Protein AF-A0A6P6X8J9-F1 (afdb_monomer)

Secondary structure (DSSP, 8-state):
------TT--TTS-EEEETT-TT--SS---S-EEEEEE-SSHHHHTTTS---STHHHHHHHHHHHHHHHHHHHHHHHHHHHTT---S-------EEEEEE----S-HHHHHHHHHHHHT-

Radius of gyration: 17.72 Å; Cα contacts (8 Å, |Δi|>4): 116; chains: 1; bounding box: 45×25×44 Å

Structure (mmCIF, N/CA/C/O backbone):
data_AF-A0A6P6X8J9-F1
#
_entry.id   AF-A0A6P6X8J9-F1
#
loop_
_atom_site.group_PDB
_atom_site.id
_atom_site.type_symbol
_atom_site.label_atom_id
_atom_site.label_alt_id
_atom_site.label_comp_id
_atom_site.label_asym_id
_atom_site.label_entity_id
_atom_site.label_seq_id
_atom_site.pdbx_PDB_ins_code
_atom_site.Cartn_x
_atom_site.Cartn_y
_atom_site.Cartn_z
_atom_site.occupancy
_atom_site.B_iso_or_equiv
_atom_site.auth_seq_id
_atom_site.auth_comp_id
_atom_site.auth_asym_id
_atom_site.auth_atom_id
_atom_site.pdbx_PDB_model_num
ATOM 1 N N . MET A 1 1 ? 10.836 -5.682 -15.936 1.00 36.75 1 MET A N 1
ATOM 2 C CA . MET A 1 1 ? 10.011 -4.623 -16.562 1.00 36.75 1 MET A CA 1
ATOM 3 C C . MET A 1 1 ? 10.483 -3.308 -15.966 1.00 36.75 1 MET A C 1
ATOM 5 O O . MET A 1 1 ? 10.239 -3.088 -14.794 1.00 36.75 1 MET A O 1
ATOM 9 N N . LYS A 1 2 ? 11.268 -2.509 -16.700 1.00 30.17 2 LYS A N 1
ATOM 10 C CA . LYS A 1 2 ? 11.752 -1.213 -16.202 1.00 30.17 2 LYS A CA 1
ATOM 11 C C . LYS A 1 2 ? 10.557 -0.260 -16.240 1.00 30.17 2 LYS A C 1
ATOM 13 O O . LYS A 1 2 ? 10.084 0.055 -17.330 1.00 30.17 2 LYS A O 1
ATOM 18 N N . LEU A 1 3 ? 10.000 0.090 -15.084 1.00 41.12 3 LEU A N 1
ATOM 19 C CA . LEU A 1 3 ? 8.948 1.098 -15.015 1.00 41.12 3 LEU A CA 1
ATOM 20 C C . LEU A 1 3 ? 9.642 2.439 -15.244 1.00 41.12 3 LEU A C 1
ATOM 22 O O . LEU A 1 3 ? 10.340 2.941 -14.375 1.00 41.12 3 LEU A O 1
ATOM 26 N N . THR A 1 4 ? 9.560 2.971 -16.460 1.00 39.59 4 THR A N 1
ATOM 27 C CA . THR A 1 4 ? 10.085 4.308 -16.742 1.00 39.59 4 THR A CA 1
ATOM 28 C C . THR A 1 4 ? 9.234 5.311 -15.978 1.00 39.59 4 THR A C 1
ATOM 30 O O . THR A 1 4 ? 8.091 5.556 -16.364 1.00 39.59 4 THR A O 1
ATOM 33 N N . ALA A 1 5 ? 9.778 5.862 -14.893 1.00 41.31 5 ALA A N 1
ATOM 34 C CA . ALA A 1 5 ? 9.203 7.014 -14.223 1.00 41.31 5 ALA A CA 1
ATOM 35 C C . ALA A 1 5 ? 9.219 8.199 -15.201 1.00 41.31 5 ALA A C 1
ATOM 37 O O . ALA A 1 5 ? 10.286 8.652 -15.624 1.00 41.31 5 ALA A O 1
ATOM 38 N N . SER A 1 6 ? 8.045 8.697 -15.589 1.00 40.28 6 SER A N 1
ATOM 39 C CA . SER A 1 6 ? 7.948 10.096 -15.990 1.00 40.28 6 SER A CA 1
ATOM 40 C C . SER A 1 6 ? 8.169 10.915 -14.723 1.00 40.28 6 SER A C 1
ATOM 42 O O . SER A 1 6 ? 7.655 10.590 -13.650 1.00 40.28 6 SER A O 1
ATOM 44 N N . ALA A 1 7 ? 8.998 11.951 -14.816 1.00 38.53 7 ALA A N 1
ATOM 45 C CA . ALA A 1 7 ? 9.201 12.873 -13.718 1.00 38.53 7 ALA A CA 1
ATOM 46 C C . ALA A 1 7 ? 7.856 13.520 -13.354 1.00 38.53 7 ALA A C 1
ATOM 48 O O . ALA A 1 7 ? 7.426 14.483 -13.976 1.00 38.53 7 ALA A O 1
ATOM 49 N N . GLY A 1 8 ? 7.203 12.992 -12.322 1.00 46.22 8 GLY A N 1
ATOM 50 C CA . GLY A 1 8 ? 6.154 13.695 -11.612 1.00 46.22 8 GLY A CA 1
ATOM 51 C C . GLY A 1 8 ? 4.769 13.749 -12.243 1.00 46.22 8 GLY A C 1
ATOM 52 O O . GLY A 1 8 ? 4.146 14.802 -12.135 1.00 46.22 8 GLY A O 1
ATOM 53 N N . ASP A 1 9 ? 4.244 12.646 -12.771 1.00 43.78 9 ASP A N 1
ATOM 54 C CA . ASP A 1 9 ? 2.810 12.564 -13.076 1.00 43.78 9 ASP A CA 1
ATOM 55 C C . ASP A 1 9 ? 1.983 12.401 -11.788 1.00 43.78 9 ASP A C 1
ATOM 57 O O . ASP A 1 9 ? 1.537 11.315 -11.439 1.00 43.78 9 ASP A O 1
ATOM 61 N N . THR A 1 10 ? 1.734 13.505 -11.078 1.00 51.81 10 THR A N 1
ATOM 62 C CA . THR A 1 10 ? 0.730 13.578 -9.996 1.00 51.81 10 THR A CA 1
ATOM 63 C C . THR A 1 10 ? -0.704 13.689 -10.534 1.00 51.81 10 THR A C 1
ATOM 65 O O . THR A 1 10 ? -1.635 13.965 -9.780 1.00 51.81 10 THR A O 1
ATOM 68 N N . GLN A 1 11 ? -0.928 13.491 -11.838 1.00 51.19 11 GLN A N 1
ATOM 69 C CA . GLN A 1 11 ? -2.211 13.811 -12.471 1.00 51.19 11 GLN A CA 1
ATOM 70 C C . GLN A 1 11 ? -3.350 12.822 -12.177 1.00 51.19 11 GLN A C 1
ATOM 72 O O . GLN A 1 11 ? -4.499 13.177 -12.416 1.00 51.19 11 GLN A O 1
ATOM 77 N N . ASN A 1 12 ? -3.085 11.641 -11.605 1.00 56.69 12 ASN A N 1
ATOM 78 C CA . ASN A 1 12 ? -4.102 10.587 -11.457 1.00 56.69 12 ASN A CA 1
ATOM 79 C C . ASN A 1 12 ? -4.221 10.003 -10.034 1.00 56.69 12 ASN A C 1
ATOM 81 O O . ASN A 1 12 ? -4.716 8.892 -9.862 1.00 56.69 12 ASN A O 1
ATOM 85 N N . GLY A 1 13 ? -3.779 10.718 -8.994 1.00 74.50 13 GLY A N 1
ATOM 86 C CA . GLY A 1 13 ? -3.944 10.274 -7.598 1.00 74.50 13 GLY A CA 1
ATOM 87 C C . GLY A 1 13 ? -3.091 9.063 -7.192 1.00 74.50 13 GLY A C 1
ATOM 88 O O . GLY A 1 13 ? -3.319 8.492 -6.134 1.00 74.50 13 GLY A O 1
ATOM 89 N N . TRP A 1 14 ? -2.119 8.673 -8.015 1.00 83.50 14 TRP A N 1
ATOM 90 C CA . TRP A 1 14 ? -1.047 7.738 -7.678 1.00 83.50 14 TRP A CA 1
ATOM 91 C C . TRP A 1 14 ? 0.300 8.356 -8.029 1.00 83.50 14 TRP A C 1
ATOM 93 O O . TRP A 1 14 ? 0.380 9.230 -8.893 1.00 83.50 14 TRP A O 1
ATOM 103 N N . GLU A 1 15 ? 1.351 7.892 -7.366 1.00 86.38 15 GLU A N 1
ATOM 104 C CA . GLU A 1 15 ? 2.708 8.398 -7.520 1.00 86.38 15 GLU A CA 1
ATOM 105 C C . GLU A 1 15 ? 3.658 7.253 -7.857 1.00 86.38 15 GLU A C 1
ATOM 107 O O . GLU A 1 15 ? 3.730 6.261 -7.135 1.00 86.38 15 GLU A O 1
ATOM 112 N 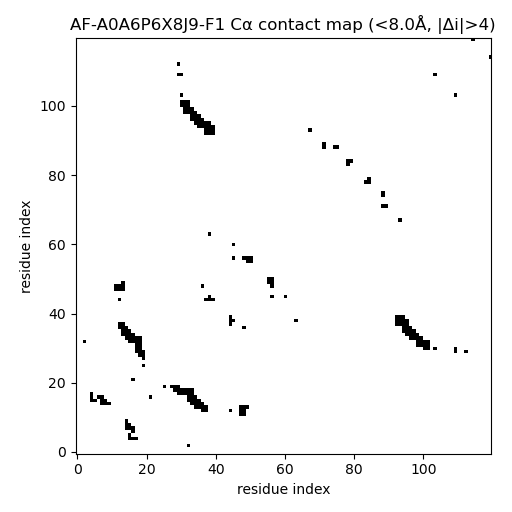N . LEU A 1 16 ? 4.400 7.399 -8.954 1.00 86.88 16 LEU A N 1
ATOM 113 C CA . LEU A 1 16 ? 5.545 6.556 -9.280 1.00 86.88 16 LEU A CA 1
ATOM 114 C C . LEU A 1 16 ? 6.812 7.389 -9.136 1.00 86.88 16 LEU A C 1
ATOM 116 O O . LEU A 1 16 ? 6.938 8.451 -9.748 1.00 86.88 16 LEU A O 1
ATOM 120 N N . TYR A 1 17 ? 7.753 6.900 -8.342 1.00 85.06 17 TYR A N 1
ATOM 121 C CA . TYR A 1 17 ? 9.034 7.560 -8.137 1.00 85.06 17 TYR A CA 1
ATOM 122 C C . TYR A 1 17 ? 10.161 6.542 -8.002 1.00 85.06 17 TYR A C 1
ATOM 124 O O . TYR A 1 17 ? 9.971 5.441 -7.488 1.00 85.06 17 TYR A O 1
ATOM 132 N N . THR A 1 18 ? 11.342 6.930 -8.465 1.00 86.06 18 THR A N 1
ATOM 133 C CA . THR A 1 18 ? 12.589 6.214 -8.199 1.00 86.06 18 THR A CA 1
ATOM 134 C C . THR A 1 18 ? 13.213 6.805 -6.945 1.00 86.06 18 THR A C 1
ATOM 136 O O . THR A 1 18 ? 13.115 8.015 -6.716 1.00 86.06 18 THR A O 1
ATOM 139 N N . GLY A 1 19 ? 13.810 5.953 -6.124 1.00 83.69 19 GLY A N 1
ATOM 140 C CA . GLY A 1 19 ? 14.547 6.401 -4.965 1.00 83.69 19 GLY A CA 1
ATOM 141 C C . GLY A 1 19 ? 13.694 6.724 -3.739 1.00 83.69 19 GLY A C 1
ATOM 142 O O . GLY A 1 19 ? 12.692 6.062 -3.447 1.00 83.69 19 GLY A O 1
ATOM 143 N N . ALA A 1 20 ? 14.111 7.749 -3.005 1.00 76.75 20 ALA A N 1
ATOM 144 C CA . ALA A 1 20 ? 13.484 8.300 -1.809 1.00 76.75 20 ALA A CA 1
ATOM 145 C C . ALA A 1 20 ? 12.259 9.174 -2.114 1.00 76.75 20 ALA A C 1
ATOM 147 O O . ALA A 1 20 ? 11.490 9.507 -1.212 1.00 76.75 20 ALA A O 1
ATOM 148 N N . GLY A 1 21 ? 12.021 9.483 -3.390 1.00 74.75 21 GLY A N 1
ATOM 149 C CA . GLY A 1 21 ? 10.863 10.253 -3.826 1.00 74.75 21 GLY A CA 1
ATOM 150 C C . GLY A 1 21 ? 10.998 11.757 -3.581 1.00 74.75 21 GLY A C 1
ATOM 151 O O . GLY A 1 21 ? 12.007 12.260 -3.093 1.00 74.75 21 GLY A O 1
ATOM 152 N N . LYS A 1 22 ? 9.959 12.506 -3.967 1.00 63.97 22 LYS A N 1
ATOM 153 C CA . LYS A 1 22 ? 10.012 13.977 -4.094 1.00 63.97 22 LYS A CA 1
ATOM 154 C C . LYS A 1 22 ? 10.125 14.750 -2.777 1.00 63.97 22 LYS A C 1
ATOM 156 O O . LYS A 1 22 ? 10.507 15.914 -2.805 1.00 63.97 22 LYS A O 1
ATOM 161 N N . TYR A 1 23 ? 9.754 14.135 -1.659 1.00 62.97 23 TYR A N 1
ATOM 162 C CA . TYR A 1 23 ? 9.707 14.785 -0.345 1.00 62.97 23 TYR A CA 1
ATOM 163 C C . TYR A 1 23 ? 10.824 14.324 0.589 1.00 62.97 23 TYR A C 1
ATOM 165 O O . TYR A 1 23 ? 10.811 14.664 1.771 1.00 62.97 23 TYR A O 1
ATOM 173 N N . SER A 1 24 ? 11.784 13.551 0.076 1.00 67.12 24 SER A N 1
ATOM 174 C CA . SER A 1 24 ? 12.937 13.166 0.874 1.00 67.12 24 SER A CA 1
ATOM 175 C C . SER A 1 24 ? 13.762 14.399 1.227 1.00 67.12 24 SER A C 1
ATOM 177 O O . SER A 1 24 ? 14.174 15.164 0.357 1.00 67.12 24 SER A O 1
ATOM 179 N N . THR A 1 25 ? 14.004 14.583 2.521 1.00 66.31 25 THR A N 1
ATOM 180 C CA . THR A 1 25 ? 14.982 15.542 3.049 1.00 66.31 25 THR A CA 1
ATOM 181 C C . THR A 1 25 ? 16.349 14.892 3.261 1.00 66.31 25 THR A C 1
ATOM 183 O O . THR A 1 25 ? 17.212 15.497 3.889 1.00 66.31 25 THR A O 1
ATOM 186 N N . GLN A 1 26 ? 16.515 13.634 2.846 1.00 67.06 26 GLN A N 1
ATOM 187 C CA . GLN A 1 26 ? 17.738 12.865 3.043 1.00 67.06 26 GLN A CA 1
ATOM 188 C C . GLN A 1 26 ? 18.697 13.077 1.873 1.00 67.06 26 GLN A C 1
ATOM 190 O O . GLN A 1 26 ? 18.278 13.126 0.718 1.00 67.06 26 GLN A O 1
ATOM 195 N N . ASP A 1 27 ? 19.991 13.131 2.182 1.00 66.00 27 ASP A N 1
ATOM 196 C CA . ASP A 1 27 ? 21.067 13.281 1.195 1.00 66.00 27 ASP A CA 1
ATOM 197 C C . ASP A 1 27 ? 21.402 11.968 0.456 1.00 66.00 27 ASP A C 1
ATOM 199 O O . ASP A 1 27 ? 22.381 11.901 -0.287 1.00 66.00 27 ASP A O 1
ATOM 203 N N . PHE A 1 28 ? 20.617 10.908 0.669 1.00 66.62 28 PHE A N 1
ATOM 204 C CA . PHE A 1 28 ? 20.822 9.595 0.066 1.00 66.62 28 PHE A CA 1
ATOM 205 C C . PHE A 1 28 ? 19.545 9.072 -0.591 1.00 66.62 28 PHE A C 1
ATOM 207 O O . PHE A 1 28 ? 18.434 9.488 -0.256 1.00 66.62 28 PHE A O 1
ATOM 214 N N . ASP A 1 29 ? 19.727 8.162 -1.547 1.00 74.06 29 ASP A N 1
ATOM 215 C CA . ASP A 1 29 ? 18.660 7.670 -2.407 1.00 74.06 29 ASP A CA 1
ATOM 216 C C . ASP A 1 29 ? 18.542 6.147 -2.337 1.00 74.06 29 ASP A C 1
ATOM 218 O O . ASP A 1 29 ? 19.551 5.444 -2.334 1.00 74.06 29 ASP A O 1
ATOM 222 N N . TYR A 1 30 ? 17.315 5.626 -2.306 1.00 80.38 30 TYR A N 1
ATOM 223 C CA . TYR A 1 30 ? 17.093 4.182 -2.211 1.00 80.38 30 TYR A CA 1
ATOM 224 C C . TYR A 1 30 ? 17.266 3.487 -3.562 1.00 80.38 30 TYR A C 1
ATOM 226 O O . TYR A 1 30 ? 16.788 3.958 -4.593 1.00 80.38 30 TYR A O 1
ATOM 234 N N . TRP A 1 31 ? 17.821 2.274 -3.560 1.00 87.44 31 TRP A N 1
ATOM 235 C CA . TRP A 1 31 ? 17.889 1.446 -4.770 1.00 87.44 31 TRP A CA 1
ATOM 236 C C . TRP A 1 31 ? 16.555 0.738 -5.077 1.00 87.44 31 TRP A C 1
ATOM 238 O O . TRP A 1 31 ? 16.462 -0.491 -5.090 1.00 87.44 31 TRP A O 1
ATOM 248 N N . LYS A 1 32 ? 15.488 1.517 -5.279 1.00 86.69 32 LYS A N 1
ATOM 249 C CA . LYS A 1 32 ? 14.141 1.013 -5.581 1.00 86.69 32 LYS A CA 1
ATOM 250 C C . LYS A 1 32 ? 13.334 1.988 -6.427 1.00 86.69 32 LYS A C 1
ATOM 252 O O . LYS A 1 32 ? 13.504 3.196 -6.323 1.00 86.69 32 LYS A O 1
ATOM 257 N N . ASP A 1 33 ? 12.370 1.460 -7.165 1.00 88.69 33 ASP A N 1
ATOM 258 C CA . ASP A 1 33 ? 11.223 2.221 -7.655 1.00 88.69 33 ASP A CA 1
ATOM 259 C C . ASP A 1 33 ? 10.020 1.945 -6.753 1.00 88.69 33 ASP A C 1
ATOM 261 O O . ASP A 1 33 ? 9.858 0.835 -6.237 1.00 88.69 33 ASP A O 1
ATOM 265 N N . SER A 1 34 ? 9.164 2.942 -6.559 1.00 89.19 34 SER A N 1
ATOM 266 C CA . SER A 1 34 ? 7.972 2.839 -5.722 1.00 89.19 34 SER A CA 1
ATOM 267 C C . SER A 1 34 ? 6.745 3.360 -6.457 1.00 89.19 34 SER A C 1
ATOM 269 O O . SER A 1 34 ? 6.764 4.474 -6.973 1.00 89.19 34 SER A O 1
ATOM 271 N N . LEU A 1 35 ? 5.678 2.562 -6.472 1.00 89.56 35 LEU A N 1
ATOM 272 C CA . LEU A 1 35 ? 4.332 2.975 -6.861 1.00 89.56 35 LEU A CA 1
ATOM 273 C C . LEU A 1 35 ? 3.478 3.090 -5.596 1.00 89.56 35 LEU A C 1
ATOM 275 O O . LEU A 1 35 ? 3.347 2.109 -4.868 1.00 89.56 35 LEU A O 1
ATOM 279 N N . LEU A 1 36 ? 2.890 4.256 -5.353 1.00 89.62 36 LEU A N 1
ATOM 280 C CA . LEU A 1 36 ? 2.017 4.542 -4.216 1.00 89.62 36 LEU A CA 1
ATOM 281 C C . LEU A 1 36 ? 0.646 5.001 -4.710 1.00 89.62 36 LEU A C 1
ATOM 283 O O . LEU A 1 36 ? 0.569 5.889 -5.558 1.00 89.62 36 LEU A O 1
ATOM 287 N N . HIS A 1 37 ? -0.438 4.448 -4.169 1.00 90.44 37 HIS A N 1
ATOM 288 C CA . HIS A 1 37 ? -1.781 4.958 -4.446 1.00 90.44 37 HIS A CA 1
ATOM 289 C C . HIS A 1 37 ? -2.789 4.651 -3.330 1.00 90.44 37 HIS A C 1
ATOM 291 O O . HIS A 1 37 ? -2.653 3.636 -2.635 1.00 90.44 37 HIS A O 1
ATOM 297 N N . PRO A 1 38 ? -3.832 5.486 -3.162 1.00 91.31 38 PRO A N 1
ATOM 298 C CA . PRO A 1 38 ? -4.919 5.204 -2.241 1.00 91.31 38 PRO A CA 1
ATOM 299 C C . PRO A 1 38 ? -5.731 4.002 -2.734 1.00 91.31 38 PRO A C 1
ATOM 301 O O . PRO A 1 38 ? -5.786 3.692 -3.931 1.00 91.31 38 PRO A O 1
ATOM 304 N N . CYS A 1 39 ? -6.349 3.308 -1.790 1.00 92.56 39 CYS A N 1
ATOM 305 C CA . CYS A 1 39 ? -7.111 2.083 -2.014 1.00 92.56 39 CYS A CA 1
ATOM 306 C C . CYS A 1 39 ? -8.491 2.095 -1.351 1.00 92.56 39 CYS A C 1
ATOM 308 O O . CYS A 1 39 ? -9.262 1.159 -1.556 1.00 92.56 39 CYS A O 1
ATOM 310 N N . HIS A 1 40 ? -8.813 3.132 -0.576 1.00 90.31 40 HIS A N 1
ATOM 311 C CA . HIS A 1 40 ? -10.085 3.259 0.116 1.00 90.31 40 HIS A CA 1
ATOM 312 C C . HIS A 1 40 ? -10.618 4.703 0.048 1.00 90.31 40 HIS A C 1
ATOM 314 O O . HIS A 1 40 ? -9.834 5.625 0.273 1.00 90.31 40 HIS A O 1
ATOM 320 N N . PRO A 1 41 ? -11.919 4.922 -0.238 1.00 90.50 41 PRO A N 1
ATOM 321 C CA . PRO A 1 41 ? -12.911 3.952 -0.723 1.00 90.50 41 PRO A CA 1
ATOM 322 C C . PRO A 1 41 ? -12.557 3.392 -2.108 1.00 90.50 41 PRO A C 1
ATOM 324 O O . PRO A 1 41 ? -12.217 4.144 -3.026 1.00 90.50 41 PRO A O 1
ATOM 327 N N . LEU A 1 42 ? -12.628 2.068 -2.271 1.00 90.50 42 LEU A N 1
ATOM 328 C CA . LEU A 1 42 ? -12.087 1.367 -3.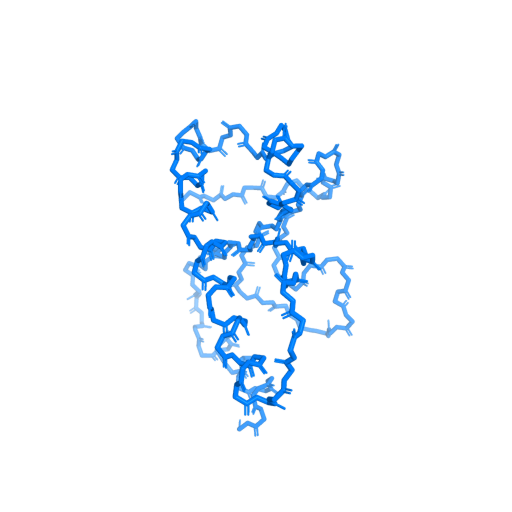442 1.00 90.50 42 LEU A CA 1
ATOM 329 C C . LEU A 1 42 ? -12.750 1.819 -4.751 1.00 90.50 42 LEU A C 1
ATOM 331 O O . LEU A 1 42 ? -12.075 1.986 -5.767 1.00 90.50 42 LEU A O 1
ATOM 335 N N . GLU A 1 43 ? -14.054 2.084 -4.717 1.00 89.31 43 GLU A N 1
ATOM 336 C CA . GLU A 1 43 ? -14.869 2.521 -5.856 1.00 89.31 43 GLU A CA 1
ATOM 337 C C . GLU A 1 43 ? -14.400 3.869 -6.419 1.00 89.31 43 GLU A C 1
ATOM 339 O O . GLU A 1 43 ? -14.485 4.122 -7.628 1.00 89.31 43 GLU A O 1
ATOM 344 N N . SER A 1 44 ? -13.893 4.731 -5.537 1.00 88.62 44 SER A N 1
ATOM 345 C CA . SER A 1 44 ? -13.335 6.036 -5.886 1.00 88.62 44 SER A CA 1
ATOM 346 C C . SER A 1 44 ? -11.889 5.903 -6.359 1.00 88.62 44 SER A C 1
ATOM 348 O O . SER A 1 44 ? -11.512 6.510 -7.363 1.00 88.62 44 SER A O 1
ATOM 350 N N . CYS A 1 45 ? -11.090 5.077 -5.680 1.00 89.19 45 CYS A N 1
ATOM 351 C CA . CYS A 1 45 ? -9.661 4.938 -5.953 1.00 89.19 45 CYS A CA 1
ATOM 352 C C . CYS A 1 45 ? -9.356 4.171 -7.247 1.00 89.19 45 CYS A C 1
ATOM 354 O O . CYS A 1 45 ? -8.449 4.555 -7.982 1.00 89.19 45 CYS A O 1
ATOM 356 N N . ILE A 1 46 ? -10.114 3.121 -7.577 1.00 89.81 46 ILE A N 1
ATOM 357 C CA . ILE A 1 46 ? -9.781 2.209 -8.688 1.00 89.81 46 ILE A CA 1
ATOM 358 C C . ILE A 1 46 ? -9.674 2.911 -10.050 1.00 89.81 46 ILE A C 1
ATOM 360 O O . ILE A 1 46 ? -8.873 2.515 -10.897 1.00 89.81 46 ILE A O 1
ATOM 364 N N . LYS A 1 47 ? -10.454 3.981 -10.253 1.00 86.38 47 LYS A N 1
ATOM 365 C CA . LYS A 1 47 ? -10.442 4.801 -11.477 1.00 86.38 47 LYS A CA 1
ATOM 366 C C . LYS A 1 47 ? -9.114 5.522 -11.678 1.00 86.38 47 LYS A C 1
ATOM 368 O O . LYS A 1 47 ? -8.765 5.859 -12.802 1.00 86.38 47 LYS A O 1
ATOM 373 N N . SER A 1 48 ? -8.421 5.783 -10.577 1.00 85.69 48 SER A N 1
ATOM 374 C CA . SER A 1 48 ? -7.167 6.512 -10.538 1.00 85.69 48 SER A CA 1
ATOM 375 C C . SER A 1 48 ? -5.984 5.574 -10.802 1.00 85.69 48 SER A C 1
ATOM 377 O O . SER A 1 48 ? -5.020 5.993 -11.427 1.00 85.69 48 SER A O 1
ATOM 379 N N . TRP A 1 49 ? -6.070 4.294 -10.416 1.00 89.12 49 TRP A N 1
ATOM 380 C CA . TRP A 1 49 ? -4.968 3.322 -10.490 1.00 89.12 49 TRP A CA 1
ATOM 381 C C . TRP A 1 49 ? -4.383 3.154 -11.903 1.00 89.12 49 TRP A C 1
ATOM 383 O O . TRP A 1 49 ? -5.089 3.379 -12.882 1.00 89.12 49 TRP A O 1
ATOM 393 N N . PRO A 1 50 ? -3.138 2.673 -12.063 1.00 86.44 50 PRO A N 1
ATOM 394 C CA . PRO A 1 50 ? -2.576 2.394 -13.385 1.00 86.44 50 PRO A CA 1
ATOM 395 C C . PRO A 1 50 ? -3.424 1.414 -14.220 1.00 86.44 50 PRO A C 1
ATOM 397 O O . PRO A 1 50 ? -3.821 0.351 -13.741 1.00 86.44 50 PRO A O 1
ATOM 400 N N . ASP A 1 51 ? -3.654 1.739 -15.498 1.00 84.12 51 ASP A N 1
ATOM 401 C CA . ASP A 1 51 ? -4.302 0.842 -16.477 1.00 84.12 51 ASP A CA 1
ATOM 402 C C . ASP A 1 51 ? -3.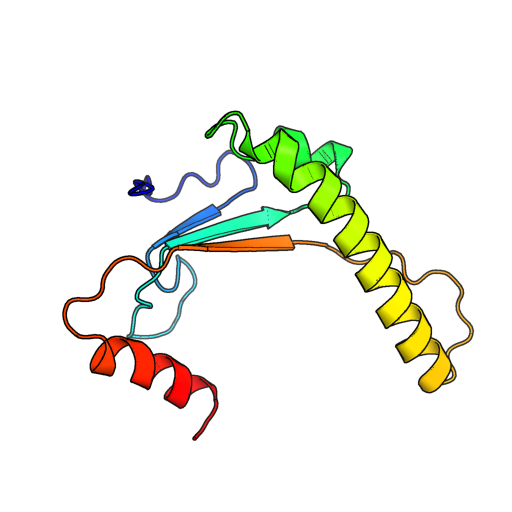349 -0.233 -17.030 1.00 84.12 51 ASP A C 1
ATOM 404 O O . ASP A 1 51 ? -3.774 -1.191 -17.681 1.00 84.12 51 ASP A O 1
ATOM 408 N N . LYS A 1 52 ? -2.036 -0.060 -16.828 1.00 83.31 52 LYS A N 1
ATOM 409 C CA . LYS A 1 52 ? -0.998 -0.977 -17.302 1.00 83.31 52 LYS A CA 1
ATOM 410 C C . LYS A 1 52 ? -0.148 -1.488 -16.134 1.00 83.31 52 LYS A C 1
ATOM 412 O O . LYS A 1 52 ? 0.275 -0.676 -15.317 1.00 83.31 52 LYS A O 1
ATOM 417 N N . PRO A 1 53 ? 0.190 -2.790 -16.116 1.00 88.00 53 PRO A N 1
ATOM 418 C CA . PRO A 1 53 ? -0.296 -3.832 -17.032 1.00 88.00 53 PRO A CA 1
ATOM 419 C C . PRO A 1 53 ? -1.807 -4.078 -16.865 1.00 88.00 53 PRO A C 1
ATOM 421 O O . PRO A 1 53 ? -2.334 -3.874 -15.783 1.00 88.00 53 PRO A O 1
ATOM 424 N N . ALA A 1 54 ? -2.505 -4.539 -17.912 1.00 82.81 54 ALA A N 1
ATOM 425 C CA . ALA A 1 54 ? -3.973 -4.685 -17.891 1.00 82.81 54 ALA A CA 1
ATOM 426 C C . ALA A 1 54 ? -4.479 -5.553 -16.721 1.00 82.81 54 ALA A C 1
ATOM 428 O O . ALA A 1 54 ? -5.487 -5.253 -16.093 1.00 82.81 54 ALA A O 1
ATOM 429 N N . ARG A 1 55 ? -3.700 -6.583 -16.367 1.00 91.00 55 ARG A N 1
ATOM 430 C CA . ARG A 1 55 ? -3.980 -7.489 -15.245 1.00 91.00 55 ARG A CA 1
ATOM 431 C C . ARG A 1 55 ? -3.772 -6.864 -13.862 1.00 91.00 55 ARG A C 1
ATOM 433 O O . ARG A 1 55 ? -4.075 -7.510 -12.867 1.00 91.00 55 ARG A O 1
ATOM 440 N N . TYR A 1 56 ? -3.225 -5.650 -13.771 1.00 91.00 56 TYR A N 1
ATOM 441 C CA . TYR A 1 56 ? -2.902 -5.011 -12.496 1.00 91.00 56 TYR A CA 1
ATOM 442 C C . TYR A 1 56 ? -4.145 -4.863 -11.622 1.00 91.00 56 TYR A C 1
ATOM 444 O O . TYR A 1 56 ? -4.205 -5.424 -10.533 1.00 91.00 56 TYR A O 1
ATOM 452 N N . ARG A 1 57 ? -5.175 -4.176 -12.128 1.00 91.50 57 ARG A N 1
ATOM 453 C CA . ARG A 1 57 ? -6.420 -3.969 -11.379 1.00 91.50 57 ARG A CA 1
ATOM 454 C C . ARG A 1 57 ? -7.136 -5.290 -11.097 1.00 91.50 57 ARG A C 1
ATOM 456 O O . ARG A 1 57 ? -7.611 -5.480 -9.987 1.00 91.50 57 ARG A O 1
ATOM 463 N N . GLU A 1 58 ? -7.150 -6.215 -12.060 1.00 92.94 58 GLU A N 1
ATOM 464 C CA . GLU A 1 58 ? -7.769 -7.542 -11.904 1.00 92.94 58 GLU A CA 1
ATOM 465 C C . GLU A 1 58 ? -7.192 -8.329 -10.719 1.00 92.94 58 GLU A C 1
ATOM 467 O O . GLU A 1 58 ? -7.933 -9.010 -10.015 1.00 92.94 58 GLU A O 1
ATOM 472 N N . VAL A 1 59 ? -5.879 -8.232 -10.491 1.00 93.94 59 VAL A N 1
ATOM 473 C CA . VAL A 1 59 ? -5.190 -8.936 -9.399 1.00 93.94 59 VAL A CA 1
ATOM 474 C C . VAL A 1 59 ? -5.236 -8.139 -8.096 1.00 93.94 59 VAL A C 1
ATOM 476 O O . VAL A 1 59 ? -5.474 -8.712 -7.035 1.00 93.94 59 VAL A O 1
ATOM 479 N N . MET A 1 60 ? -5.017 -6.824 -8.156 1.00 94.19 60 MET A N 1
ATOM 480 C CA . MET A 1 60 ? -4.874 -6.006 -6.950 1.00 94.19 60 MET A CA 1
ATOM 481 C C . MET A 1 60 ? -6.204 -5.707 -6.260 1.00 94.19 60 MET A C 1
ATOM 483 O O . MET A 1 60 ? -6.226 -5.595 -5.041 1.00 94.19 60 MET A O 1
ATOM 487 N N . VAL A 1 61 ? -7.315 -5.612 -6.996 1.00 94.06 61 VAL A N 1
ATOM 488 C CA . VAL A 1 61 ? -8.645 -5.371 -6.408 1.00 94.06 61 VAL A CA 1
ATOM 489 C C . VAL A 1 61 ? -9.038 -6.432 -5.374 1.00 94.06 61 VAL A C 1
ATOM 491 O O . VAL A 1 61 ? -9.267 -6.051 -4.227 1.00 94.06 61 VAL A O 1
ATOM 494 N N . PRO A 1 62 ? -9.092 -7.739 -5.706 1.00 96.06 62 PRO A N 1
ATOM 495 C CA . PRO A 1 62 ? -9.461 -8.753 -4.720 1.00 96.06 62 PRO A CA 1
ATOM 496 C C . PRO A 1 62 ? -8.443 -8.835 -3.576 1.00 96.06 62 PRO A C 1
ATOM 498 O O . PRO A 1 62 ? -8.836 -8.994 -2.428 1.00 96.06 62 PRO A O 1
ATOM 501 N N . TYR A 1 63 ? -7.148 -8.646 -3.857 1.00 95.38 63 TYR A N 1
ATOM 502 C CA . TYR A 1 63 ? -6.117 -8.601 -2.818 1.00 95.38 63 TYR A CA 1
ATOM 503 C C . TYR A 1 63 ? -6.370 -7.486 -1.791 1.00 95.38 63 TYR A C 1
ATOM 505 O O . TYR A 1 63 ? -6.317 -7.731 -0.590 1.00 95.38 63 TYR A O 1
ATOM 513 N N . ILE A 1 64 ? -6.679 -6.271 -2.249 1.00 95.31 64 ILE A N 1
ATOM 514 C CA . ILE A 1 64 ? -6.924 -5.116 -1.376 1.00 95.31 64 ILE A CA 1
ATOM 515 C C . ILE A 1 64 ? -8.182 -5.290 -0.522 1.00 95.31 64 ILE A C 1
ATOM 517 O O . ILE A 1 64 ? -8.175 -4.872 0.636 1.00 95.31 64 ILE A O 1
ATOM 521 N N . VAL A 1 65 ? -9.229 -5.925 -1.056 1.00 95.12 65 VAL A N 1
ATOM 522 C CA . VAL A 1 65 ? -10.439 -6.256 -0.284 1.00 95.12 65 VAL A CA 1
ATOM 523 C C . VAL A 1 65 ? -10.086 -7.167 0.894 1.00 95.12 65 VAL A C 1
ATOM 525 O O . VAL A 1 65 ? -10.384 -6.826 2.037 1.00 95.12 65 VAL A O 1
ATOM 528 N N . GLU A 1 66 ? -9.372 -8.265 0.638 1.00 96.81 66 GLU A N 1
ATOM 529 C CA . GLU A 1 66 ? -8.974 -9.215 1.686 1.00 96.81 66 GLU A CA 1
ATOM 530 C C . GLU A 1 66 ? -7.996 -8.595 2.701 1.00 96.81 66 GLU A C 1
ATOM 532 O O . GLU A 1 66 ? -8.119 -8.811 3.906 1.00 96.81 66 GLU A O 1
ATOM 537 N N . VAL A 1 67 ? -7.041 -7.773 2.243 1.00 95.00 67 VAL A N 1
ATOM 538 C CA . VAL A 1 67 ? -6.102 -7.060 3.130 1.00 95.00 67 VAL A CA 1
ATOM 539 C C . VAL A 1 67 ? -6.829 -6.072 4.038 1.00 95.00 67 VAL A C 1
ATOM 541 O O . VAL A 1 67 ? -6.458 -5.938 5.206 1.00 95.00 67 VAL A O 1
ATOM 544 N N . ARG A 1 68 ? -7.861 -5.386 3.536 1.00 92.56 68 ARG A N 1
ATOM 545 C CA . ARG A 1 68 ? -8.652 -4.459 4.350 1.00 92.56 68 ARG A CA 1
ATOM 546 C C . ARG A 1 68 ? -9.430 -5.203 5.431 1.00 92.56 68 ARG A C 1
ATOM 548 O O . ARG A 1 68 ? -9.340 -4.812 6.589 1.00 92.56 68 ARG A O 1
ATOM 555 N N . GLU A 1 69 ? -10.115 -6.288 5.080 1.00 92.81 69 GLU A N 1
ATOM 556 C CA . GLU A 1 69 ? -10.828 -7.125 6.058 1.00 92.81 69 GLU A CA 1
ATOM 557 C C . GLU A 1 69 ? -9.878 -7.695 7.122 1.00 92.81 69 GLU A C 1
ATOM 559 O O . GLU A 1 69 ? -10.179 -7.668 8.319 1.00 92.81 69 GLU A O 1
ATOM 564 N N . LEU A 1 70 ? -8.683 -8.136 6.714 1.00 94.31 70 LEU A N 1
ATOM 565 C CA . LEU A 1 70 ? -7.652 -8.571 7.654 1.00 94.31 70 LEU A CA 1
ATOM 566 C C 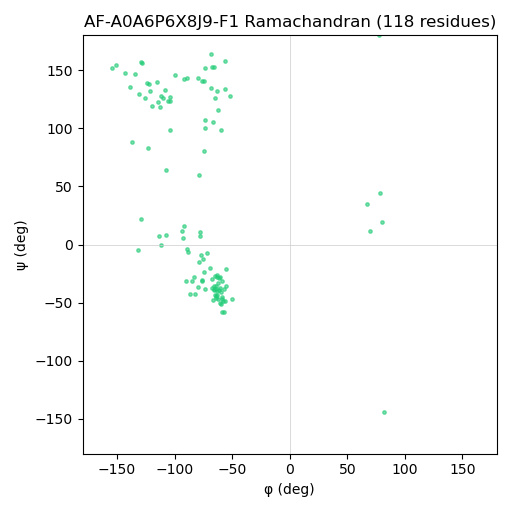. LEU A 1 70 ? -7.200 -7.430 8.578 1.00 94.31 70 LEU A C 1
ATOM 568 O O . LEU A 1 70 ? -7.112 -7.628 9.789 1.00 94.31 70 LEU A O 1
ATOM 572 N N . GLY A 1 71 ? -6.920 -6.247 8.023 1.00 91.69 71 GLY A N 1
ATOM 573 C CA . GLY A 1 71 ? -6.503 -5.069 8.787 1.00 91.69 71 GLY A CA 1
ATOM 574 C C . GLY A 1 71 ? -7.544 -4.656 9.824 1.00 91.69 71 GLY A C 1
ATOM 575 O O . GLY A 1 71 ? -7.201 -4.465 10.990 1.00 91.69 71 GLY A O 1
ATOM 576 N N . LYS A 1 72 ? -8.820 -4.626 9.428 1.00 91.44 72 LYS A N 1
ATOM 577 C CA . LYS A 1 72 ? -9.950 -4.366 10.323 1.00 91.44 72 LYS A CA 1
ATOM 578 C C . LYS A 1 72 ? -9.987 -5.355 11.489 1.00 91.44 72 LYS A C 1
ATOM 580 O O . LYS A 1 72 ? -10.032 -4.927 12.638 1.00 91.44 72 LYS A O 1
ATOM 585 N N . ARG A 1 73 ? -9.875 -6.661 11.221 1.00 92.25 73 ARG A N 1
ATOM 586 C CA . ARG A 1 73 ? -9.865 -7.692 12.274 1.00 92.25 73 ARG A CA 1
ATOM 587 C C . ARG A 1 73 ? -8.685 -7.543 13.238 1.00 92.25 73 ARG A C 1
ATOM 589 O O . ARG A 1 73 ? -8.831 -7.770 14.436 1.00 92.25 73 ARG A O 1
ATOM 596 N N . VAL A 1 74 ? -7.501 -7.199 12.729 1.00 93.25 74 VAL A N 1
ATOM 597 C CA . VAL A 1 74 ? -6.324 -6.953 13.579 1.00 93.25 74 VAL A CA 1
ATOM 598 C C . VAL A 1 74 ? -6.552 -5.733 14.469 1.00 93.25 74 VAL A C 1
ATOM 600 O O . VAL A 1 74 ? -6.258 -5.800 15.660 1.00 93.25 74 VAL A O 1
ATOM 603 N N . LEU A 1 75 ? -7.102 -4.647 13.918 1.00 91.31 75 LEU A N 1
ATOM 604 C CA . LEU A 1 75 ? -7.447 -3.457 14.693 1.00 91.31 75 LEU A CA 1
ATOM 605 C C . LEU A 1 75 ? -8.470 -3.793 15.779 1.00 91.31 75 LEU A C 1
ATOM 607 O O . LEU A 1 75 ? -8.201 -3.504 16.939 1.00 91.31 75 LEU A O 1
ATOM 611 N N . GLU A 1 76 ? -9.571 -4.470 15.445 1.00 90.06 76 GLU A N 1
ATOM 612 C CA . GLU A 1 76 ? -10.588 -4.922 16.410 1.00 90.06 76 GLU A CA 1
ATOM 613 C C . GLU A 1 76 ? -9.965 -5.667 17.603 1.00 90.06 76 GLU A C 1
ATOM 615 O O . GLU A 1 76 ? -10.247 -5.332 18.752 1.00 90.06 76 GLU A O 1
ATOM 620 N N . LEU A 1 77 ? -9.051 -6.610 17.345 1.00 92.12 77 LEU A N 1
ATOM 621 C CA . LEU A 1 77 ? -8.354 -7.358 18.399 1.00 92.12 77 LEU A CA 1
ATOM 622 C C . LEU A 1 77 ? -7.428 -6.476 19.251 1.00 92.12 77 LEU A C 1
ATOM 624 O O . LEU A 1 77 ? -7.327 -6.676 20.463 1.00 92.12 77 LEU A O 1
ATOM 628 N N . ILE A 1 78 ? -6.738 -5.508 18.639 1.00 92.31 78 ILE A N 1
ATOM 629 C CA . ILE A 1 78 ? -5.903 -4.542 19.371 1.00 92.31 78 ILE A CA 1
ATOM 630 C C . ILE A 1 78 ? -6.783 -3.677 20.277 1.00 92.31 78 ILE A C 1
ATOM 632 O O . ILE A 1 78 ? -6.454 -3.488 21.448 1.00 92.31 78 ILE A O 1
ATOM 636 N N . TYR A 1 79 ? -7.904 -3.176 19.761 1.00 90.50 79 TYR A N 1
ATOM 637 C CA . TYR A 1 79 ? -8.839 -2.351 20.521 1.00 90.50 79 TYR A CA 1
ATOM 638 C C . TYR A 1 79 ? -9.468 -3.122 21.686 1.00 90.50 79 TYR A C 1
ATOM 640 O O . TYR A 1 79 ? -9.487 -2.603 22.804 1.00 90.50 79 TYR A O 1
ATOM 648 N N . GLU A 1 80 ? -9.885 -4.371 21.462 1.00 90.62 80 GLU A N 1
ATOM 649 C CA . GLU A 1 80 ? -10.365 -5.270 22.517 1.00 90.62 80 GLU A CA 1
ATOM 650 C C . GLU A 1 80 ? -9.296 -5.471 23.603 1.00 90.62 80 GLU A C 1
ATOM 652 O O . GLU A 1 80 ? -9.569 -5.284 24.790 1.00 90.62 80 GLU A O 1
ATOM 657 N N . GLY A 1 81 ? -8.054 -5.777 23.208 1.00 93.12 81 GLY A N 1
ATOM 658 C CA . GLY A 1 81 ? -6.938 -5.979 24.139 1.00 93.12 81 GLY A CA 1
ATOM 659 C C . GLY A 1 81 ? -6.567 -4.733 24.952 1.00 93.12 81 GLY A C 1
ATOM 660 O O . GLY A 1 81 ? -6.052 -4.852 26.064 1.00 93.12 81 GLY A O 1
ATOM 661 N N . LEU A 1 82 ? -6.854 -3.542 24.422 1.00 94.25 82 LEU A N 1
ATOM 662 C CA . LEU A 1 82 ? -6.674 -2.259 25.104 1.00 94.25 82 LEU A CA 1
ATOM 663 C C . LEU A 1 82 ? -7.908 -1.828 25.922 1.00 94.25 82 LEU A C 1
ATOM 665 O O . LEU A 1 82 ? -7.842 -0.821 26.627 1.00 94.25 82 LEU A O 1
A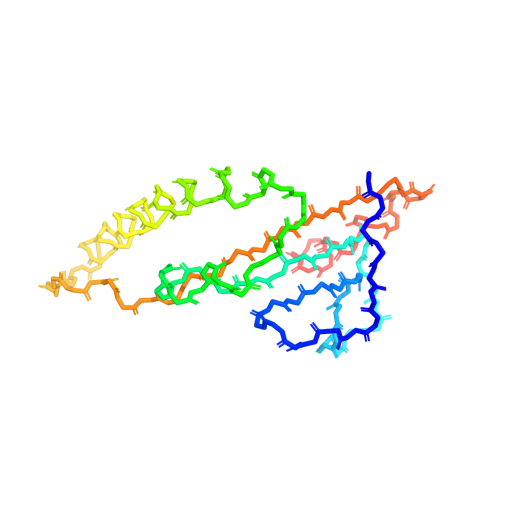TOM 669 N N . GLY A 1 83 ? -9.011 -2.583 25.870 1.00 93.19 83 GLY A N 1
ATOM 670 C CA . GLY A 1 83 ? -10.238 -2.309 26.622 1.00 93.19 83 GLY A CA 1
ATOM 671 C C . GLY A 1 83 ? -11.144 -1.240 26.003 1.00 93.19 83 GLY A C 1
ATOM 672 O O . GLY A 1 83 ? -11.977 -0.673 26.711 1.00 93.19 83 GLY A O 1
ATOM 673 N N . PHE A 1 84 ? -10.995 -0.944 24.710 1.00 89.25 84 PHE A N 1
ATOM 674 C CA . PHE A 1 84 ? -11.924 -0.068 23.997 1.00 89.25 84 PHE A CA 1
ATOM 675 C C . PHE A 1 84 ? -13.222 -0.813 23.670 1.00 89.25 84 PHE A C 1
ATOM 677 O O . PHE A 1 84 ? -13.204 -1.987 23.310 1.00 89.25 84 PHE A O 1
ATOM 684 N N . THR A 1 85 ? -14.355 -0.118 23.790 1.00 79.00 85 THR A N 1
ATOM 685 C CA . THR A 1 85 ? -15.697 -0.691 23.585 1.00 79.00 85 THR A CA 1
ATOM 686 C C . THR A 1 85 ? -16.423 -0.117 22.374 1.00 79.00 85 THR A C 1
ATOM 688 O O . THR A 1 85 ? -17.615 -0.357 22.235 1.00 79.00 85 THR A O 1
ATOM 691 N N . GLU A 1 86 ? -15.754 0.702 21.561 1.00 74.88 86 GLU A N 1
ATOM 692 C CA . GLU A 1 86 ? -16.343 1.224 20.327 1.00 74.88 86 GLU A CA 1
ATOM 693 C C . GLU A 1 86 ? -16.419 0.140 19.246 1.00 74.88 86 GLU A C 1
ATOM 695 O O . GLU A 1 86 ? -15.621 -0.791 19.219 1.00 74.88 86 GLU A O 1
ATOM 700 N N . ASP A 1 87 ? -17.391 0.279 18.350 1.00 70.31 87 ASP A N 1
ATOM 701 C CA . ASP A 1 87 ? -17.770 -0.751 17.379 1.00 70.31 87 ASP A CA 1
ATOM 702 C C . ASP A 1 87 ? -17.418 -0.348 15.933 1.00 70.31 87 ASP A C 1
ATOM 704 O O . ASP A 1 87 ? -17.659 -1.105 14.991 1.00 70.31 87 ASP A O 1
ATOM 708 N N . ASN A 1 88 ? -16.843 0.845 15.732 1.00 73.00 88 ASN A N 1
ATOM 709 C CA . ASN A 1 88 ? -16.528 1.375 14.406 1.00 73.00 88 ASN A CA 1
ATOM 710 C C . ASN A 1 88 ? -15.043 1.721 14.240 1.00 73.00 88 ASN A C 1
ATOM 712 O O . ASN A 1 88 ? -14.639 2.880 14.324 1.00 73.00 88 ASN A O 1
ATOM 716 N N . PHE A 1 89 ? -14.245 0.704 13.918 1.00 75.06 89 PHE A N 1
ATOM 717 C CA . PHE A 1 89 ? -12.824 0.846 13.577 1.00 75.06 89 PHE A CA 1
ATOM 718 C C . PHE A 1 89 ? -12.573 0.975 12.071 1.00 75.06 89 PHE A C 1
ATOM 720 O O . PHE A 1 89 ? -11.435 0.885 11.620 1.00 75.06 89 PHE A O 1
ATOM 727 N N . ASP A 1 90 ? -13.627 1.182 11.279 1.00 76.06 90 ASP A N 1
ATOM 728 C CA . ASP A 1 90 ? -13.573 1.116 9.816 1.00 76.06 90 ASP A CA 1
ATOM 729 C C . ASP A 1 90 ? -13.280 2.472 9.143 1.00 76.06 90 ASP A C 1
ATOM 731 O O . ASP A 1 90 ? -13.489 2.647 7.945 1.00 76.06 90 ASP A O 1
ATOM 735 N N . ASN A 1 91 ? -12.796 3.445 9.920 1.00 80.31 91 ASN A N 1
ATOM 736 C CA . ASN A 1 91 ? -12.481 4.799 9.468 1.00 80.31 91 ASN A CA 1
ATOM 737 C C . ASN A 1 91 ? -10.962 5.019 9.388 1.00 80.31 91 ASN A C 1
ATOM 739 O O . ASN A 1 91 ? -10.395 5.814 10.139 1.00 80.31 91 ASN A O 1
ATOM 743 N N . TYR A 1 92 ? -10.298 4.277 8.504 1.00 83.50 92 TYR A N 1
ATOM 744 C CA . TYR A 1 92 ? -8.876 4.453 8.224 1.00 83.50 92 TYR A CA 1
ATOM 745 C C . TYR A 1 92 ? -8.606 4.453 6.723 1.00 83.50 92 TYR A C 1
ATOM 747 O O . TYR A 1 92 ? -9.255 3.753 5.939 1.00 83.50 92 TYR A O 1
ATOM 755 N N . ASP A 1 93 ? -7.607 5.237 6.333 1.00 86.06 93 ASP A N 1
ATOM 756 C CA . ASP A 1 93 ? -7.117 5.244 4.967 1.00 86.06 93 ASP A CA 1
ATOM 757 C C . ASP A 1 93 ? -6.291 3.987 4.693 1.00 86.06 93 ASP A C 1
ATOM 759 O O . ASP A 1 93 ? -5.480 3.551 5.513 1.00 86.06 93 ASP A O 1
ATOM 763 N N . LEU A 1 94 ? -6.454 3.428 3.496 1.00 90.62 94 LEU A N 1
ATOM 764 C CA . LEU A 1 94 ? -5.611 2.347 3.005 1.00 90.62 94 LEU A CA 1
ATOM 765 C C . LEU A 1 94 ? -4.818 2.841 1.802 1.00 90.62 94 LEU A C 1
ATOM 767 O O . LEU A 1 94 ? -5.398 3.248 0.795 1.00 90.62 94 LEU A O 1
ATOM 771 N N . PHE A 1 95 ? -3.496 2.748 1.892 1.00 91.12 95 PHE A N 1
ATOM 772 C CA . PHE A 1 95 ? -2.581 3.012 0.790 1.00 91.12 95 PHE A CA 1
ATOM 773 C C . PHE A 1 95 ? -1.842 1.733 0.419 1.00 91.12 95 PHE A C 1
ATOM 775 O O . PHE A 1 95 ? -1.415 0.973 1.287 1.00 91.12 95 PHE A O 1
ATOM 782 N N . LEU A 1 96 ? -1.672 1.515 -0.881 1.00 91.81 96 LEU A N 1
ATOM 783 C CA . LEU A 1 96 ? -0.836 0.447 -1.399 1.00 91.81 96 LEU A CA 1
ATOM 784 C C . LEU A 1 96 ? 0.470 1.049 -1.894 1.00 91.81 96 LEU A C 1
ATOM 786 O O . LEU A 1 96 ? 0.466 1.961 -2.720 1.00 91.81 96 LEU A O 1
ATOM 790 N N . MET A 1 97 ? 1.571 0.493 -1.402 1.00 91.31 97 MET A N 1
ATOM 791 C CA . MET A 1 97 ? 2.917 0.835 -1.821 1.00 91.31 97 MET A CA 1
ATOM 792 C C . MET A 1 97 ? 3.591 -0.413 -2.392 1.00 91.31 97 MET A C 1
ATOM 794 O O . MET A 1 97 ? 3.728 -1.425 -1.708 1.00 91.31 97 MET A O 1
ATOM 798 N N . ILE A 1 98 ? 3.987 -0.352 -3.659 1.00 90.81 98 ILE A N 1
ATOM 799 C CA . ILE A 1 98 ? 4.658 -1.442 -4.368 1.00 90.81 98 ILE A CA 1
ATOM 800 C C . ILE A 1 98 ? 6.088 -1.019 -4.640 1.00 90.81 98 ILE A C 1
ATOM 802 O O . ILE A 1 98 ? 6.320 0.031 -5.236 1.00 90.81 98 ILE A O 1
ATOM 806 N N . HIS A 1 99 ? 7.036 -1.864 -4.247 1.00 91.44 99 HIS A N 1
ATOM 807 C CA . HIS A 1 99 ? 8.453 -1.639 -4.481 1.00 91.44 99 HIS A CA 1
ATOM 808 C C . HIS A 1 99 ? 8.999 -2.583 -5.543 1.00 91.44 99 HIS A C 1
ATOM 810 O O . HIS A 1 99 ? 8.776 -3.792 -5.496 1.00 91.44 99 HIS A O 1
ATOM 816 N N . ASN A 1 100 ? 9.744 -2.018 -6.486 1.00 89.75 100 ASN A N 1
ATOM 817 C CA . ASN A 1 100 ? 10.542 -2.755 -7.449 1.00 89.75 100 ASN A CA 1
ATOM 818 C C . ASN A 1 100 ? 12.020 -2.491 -7.151 1.00 89.75 100 ASN A C 1
ATOM 820 O O . ASN A 1 100 ? 12.465 -1.351 -7.232 1.00 89.75 100 ASN A O 1
ATOM 824 N N . TYR A 1 101 ? 12.770 -3.539 -6.827 1.00 89.06 101 TYR A N 1
ATOM 825 C CA . TYR A 1 101 ? 14.203 -3.464 -6.548 1.00 89.06 101 TYR A CA 1
ATOM 826 C C . TYR A 1 101 ? 14.966 -4.008 -7.763 1.00 89.06 101 TYR A C 1
ATOM 828 O O . TYR A 1 101 ? 15.026 -5.227 -7.942 1.00 89.06 101 TYR A O 1
ATOM 836 N N . PRO A 1 102 ? 15.476 -3.144 -8.660 1.00 87.31 102 PRO A N 1
ATOM 837 C CA . PRO A 1 102 ? 16.252 -3.598 -9.807 1.00 87.31 102 PRO A CA 1
ATOM 838 C C . PRO A 1 102 ? 17.600 -4.184 -9.368 1.00 87.31 102 PRO A C 1
ATOM 840 O O . PRO A 1 102 ? 18.066 -3.936 -8.257 1.00 87.31 102 PRO A O 1
ATOM 843 N N . GLU A 1 103 ? 18.255 -4.924 -10.268 1.00 87.81 103 GLU A N 1
ATOM 844 C CA . GLU A 1 103 ? 19.613 -5.426 -10.032 1.00 87.81 103 GLU A CA 1
ATOM 845 C C . GLU A 1 103 ? 20.546 -4.277 -9.620 1.00 87.81 103 GLU A C 1
ATOM 847 O O . GLU A 1 103 ? 20.594 -3.226 -10.269 1.00 87.81 103 GLU A O 1
ATOM 852 N N . CYS A 1 104 ? 21.251 -4.470 -8.505 1.00 83.81 104 CYS A N 1
ATOM 853 C CA . CYS A 1 104 ? 22.180 -3.497 -7.952 1.00 83.81 104 CYS A CA 1
ATOM 854 C C . CYS A 1 104 ? 23.619 -3.942 -8.248 1.00 83.81 104 CYS A C 1
ATOM 856 O O . CYS A 1 104 ? 23.982 -5.057 -7.866 1.00 83.81 104 CYS A O 1
ATOM 858 N N . PRO A 1 105 ? 24.442 -3.106 -8.908 1.00 85.69 105 PRO A N 1
ATOM 859 C CA . PRO A 1 105 ? 25.849 -3.420 -9.158 1.00 85.69 105 PRO A CA 1
ATOM 860 C C . PRO A 1 105 ? 26.673 -3.616 -7.878 1.00 85.69 105 PRO A C 1
ATOM 862 O O . PRO A 1 105 ? 27.646 -4.364 -7.903 1.00 85.69 105 PRO A O 1
ATOM 865 N N . ASP A 1 106 ? 26.280 -2.960 -6.781 1.00 85.75 106 ASP A N 1
ATOM 866 C CA . ASP A 1 106 ? 26.907 -3.085 -5.463 1.00 85.75 106 ASP A CA 1
ATOM 867 C C . ASP A 1 106 ? 25.841 -3.166 -4.347 1.00 85.75 106 ASP A C 1
ATOM 869 O O . ASP A 1 106 ? 25.433 -2.146 -3.784 1.00 85.75 106 ASP A O 1
ATOM 873 N N . PRO A 1 107 ? 25.356 -4.380 -4.024 1.00 82.25 107 PRO A N 1
ATOM 874 C CA . PRO A 1 107 ? 24.306 -4.575 -3.026 1.00 82.25 107 PRO A CA 1
ATOM 875 C C . PRO A 1 107 ? 24.697 -4.143 -1.609 1.00 82.25 107 PRO A C 1
ATOM 877 O O . PRO A 1 107 ? 23.819 -3.770 -0.834 1.00 82.25 107 PRO A O 1
ATOM 880 N N . SER A 1 108 ? 25.988 -4.185 -1.263 1.00 79.19 108 SER A N 1
ATOM 881 C CA . SER A 1 108 ? 26.464 -3.843 0.083 1.00 79.19 108 SER A CA 1
ATOM 882 C C . SER A 1 108 ? 26.192 -2.374 0.396 1.00 79.19 108 SER A C 1
ATOM 884 O O . SER A 1 108 ? 25.627 -2.060 1.440 1.00 79.19 108 SER A O 1
ATOM 886 N N . SER A 1 109 ? 26.474 -1.485 -0.562 1.00 74.94 10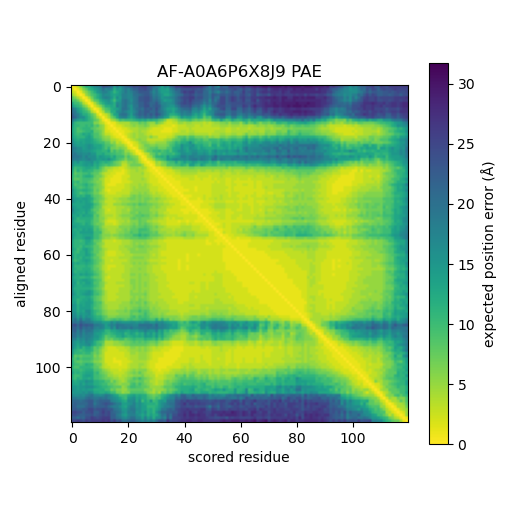9 SER A N 1
ATOM 887 C CA . SER A 1 109 ? 26.182 -0.055 -0.426 1.00 74.94 109 SER A CA 1
ATOM 888 C C . SER A 1 109 ? 24.678 0.247 -0.400 1.00 74.94 109 SER A C 1
ATOM 890 O O . SER A 1 109 ? 24.265 1.211 0.239 1.00 74.94 109 SER A O 1
ATOM 892 N N . ALA A 1 110 ? 23.844 -0.561 -1.064 1.00 73.00 110 ALA A N 1
ATOM 893 C CA . ALA A 1 110 ? 22.391 -0.373 -1.085 1.00 73.00 110 ALA A CA 1
ATOM 894 C C . ALA A 1 110 ? 21.695 -0.823 0.215 1.00 73.00 110 ALA A C 1
ATOM 896 O O . ALA A 1 110 ? 20.661 -0.261 0.576 1.00 73.00 110 ALA A O 1
ATOM 897 N N . LEU A 1 111 ? 22.235 -1.835 0.905 1.00 63.81 111 LEU A N 1
ATOM 898 C CA . LEU A 1 111 ? 21.634 -2.424 2.109 1.00 63.81 111 LEU A CA 1
ATOM 899 C C . LEU A 1 111 ? 22.083 -1.754 3.417 1.00 63.81 111 LEU A C 1
ATOM 901 O O . LEU A 1 111 ? 21.249 -1.624 4.311 1.00 63.81 111 LEU A O 1
ATOM 905 N N . GLU A 1 112 ? 23.311 -1.223 3.509 1.00 60.19 112 GLU A N 1
ATOM 906 C CA . GLU A 1 112 ? 23.764 -0.414 4.670 1.00 60.19 112 GLU A CA 1
ATOM 907 C C . GLU A 1 112 ? 22.837 0.795 4.957 1.00 60.19 112 GLU A C 1
ATOM 909 O O . GLU A 1 112 ? 22.756 1.321 6.071 1.00 60.19 112 GLU A O 1
ATOM 914 N N . GLN A 1 113 ? 22.073 1.218 3.948 1.00 57.56 113 GLN A N 1
ATOM 915 C CA . GLN A 1 113 ? 21.105 2.312 4.019 1.00 57.56 113 GLN A CA 1
ATOM 916 C C . GLN A 1 113 ? 19.813 1.939 4.769 1.00 57.56 113 GLN A C 1
ATOM 918 O O . GLN A 1 113 ? 19.135 2.825 5.291 1.00 57.56 113 GLN A O 1
ATOM 923 N N . LEU A 1 114 ? 19.464 0.646 4.842 1.00 52.31 114 LEU A N 1
ATOM 924 C CA . LEU A 1 114 ? 18.346 0.153 5.658 1.00 52.31 114 LEU A CA 1
ATOM 925 C C . LEU A 1 114 ? 18.751 0.032 7.133 1.00 52.31 114 LEU A C 1
ATOM 927 O O . LEU A 1 114 ? 17.959 0.377 8.010 1.00 52.31 114 LEU A O 1
ATOM 931 N N . ASP A 1 115 ? 19.995 -0.370 7.399 1.00 49.31 115 ASP A N 1
ATOM 932 C CA . ASP A 1 115 ? 20.526 -0.539 8.758 1.00 49.31 115 ASP A CA 1
ATOM 933 C C . ASP A 1 115 ? 20.649 0.807 9.492 1.00 49.31 115 ASP A C 1
ATOM 935 O O . ASP A 1 115 ? 20.253 0.932 10.653 1.00 49.31 115 ASP A O 1
ATOM 939 N N . THR A 1 116 ? 21.038 1.869 8.775 1.00 52.22 116 THR A N 1
ATOM 940 C CA . THR A 1 116 ? 21.074 3.240 9.322 1.00 52.22 116 THR A CA 1
ATOM 941 C C . THR A 1 116 ? 19.683 3.737 9.761 1.00 52.22 116 THR A C 1
ATOM 943 O O . THR A 1 116 ? 19.570 4.534 10.692 1.00 52.22 116 THR A O 1
ATOM 946 N N . MET A 1 117 ? 18.603 3.249 9.136 1.00 43.09 117 MET A N 1
ATOM 947 C CA . MET A 1 117 ? 17.217 3.589 9.493 1.00 43.09 117 MET A CA 1
ATOM 948 C C . MET A 1 117 ? 16.683 2.752 10.668 1.00 43.09 117 MET A C 1
ATOM 950 O O . MET A 1 117 ? 15.822 3.220 11.412 1.00 43.09 117 MET A O 1
ATOM 954 N N . MET A 1 118 ? 17.196 1.529 10.841 1.00 48.59 118 MET A N 1
ATOM 955 C CA . MET A 1 118 ? 16.853 0.631 11.952 1.00 48.59 118 MET A CA 1
ATOM 956 C C . MET A 1 118 ? 17.731 0.841 13.196 1.00 48.59 118 MET A C 1
ATOM 958 O O . MET A 1 118 ? 17.426 0.286 14.251 1.00 48.59 118 MET A O 1
ATOM 962 N N . GLY A 1 119 ? 18.765 1.684 13.104 1.00 46.31 119 GLY A N 1
ATOM 963 C CA . GLY A 1 119 ? 19.598 2.074 14.241 1.00 46.31 119 GLY A CA 1
ATOM 964 C C . GLY A 1 119 ? 20.441 0.929 14.804 1.00 46.31 119 GLY A C 1
ATOM 965 O O . GLY A 1 119 ? 20.633 0.867 16.020 1.00 46.31 119 GLY A O 1
ATOM 966 N N . THR A 1 120 ? 20.912 0.028 13.941 1.00 43.00 120 THR A N 1
ATOM 967 C CA . THR A 1 120 ? 21.849 -1.053 14.289 1.00 43.00 120 THR A CA 1
ATOM 968 C C . THR A 1 120 ? 23.194 -0.846 13.629 1.00 43.00 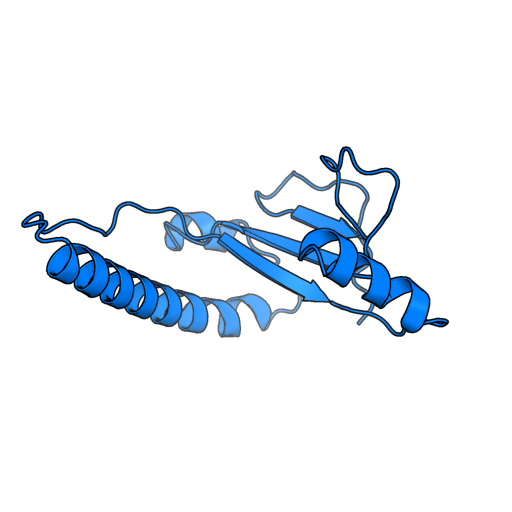120 THR A C 1
ATOM 970 O O . THR A 1 120 ? 23.185 -0.565 12.412 1.00 43.00 120 THR A O 1
#

Sequence (120 aa):
MKLTASAGDTQNGWELYTGAGKYSTQDFDYWKDSLLHPCHPLESCIKSWPDKPARYREVMVPYIVEVRELGKRVLELIYEGLGFTEDNFDNYDLFLMIHNYPECPDPSSALEQLDTMMGT

Foldseek 3Di:
DPPDDDPDPPPQQKDWDAFPDDPD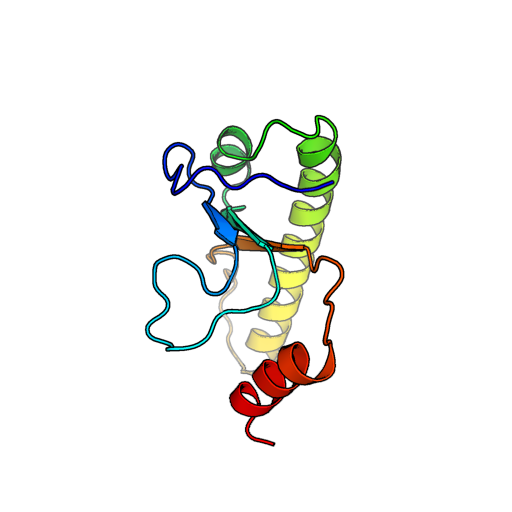PDPDTAQKIKIKHWCPVPVVGLRSDDCPPVCPCVPVVVVSVVVLVVVQVVVVVVCVVVVHDDDDPNPDIDMDMDIDRDDDPDVVVNVVVVCVVVVD

Solvent-accessible surface area (backbone atoms only — not comparable to full-atom values): 7475 Å² total; per-residue (Å²): 131,86,79,79,66,60,93,70,62,67,84,42,72,35,45,57,35,62,38,58,44,96,81,54,88,60,99,67,70,47,75,33,35,38,40,38,32,57,49,56,63,47,86,70,28,61,79,40,50,69,73,69,59,72,63,46,54,73,56,48,53,63,52,51,54,54,52,48,56,50,49,46,55,53,50,53,52,52,37,51,76,73,69,53,86,80,90,77,81,84,85,68,86,41,72,48,75,47,76,47,68,67,93,60,98,55,56,68,74,56,50,58,60,55,33,68,74,70,72,10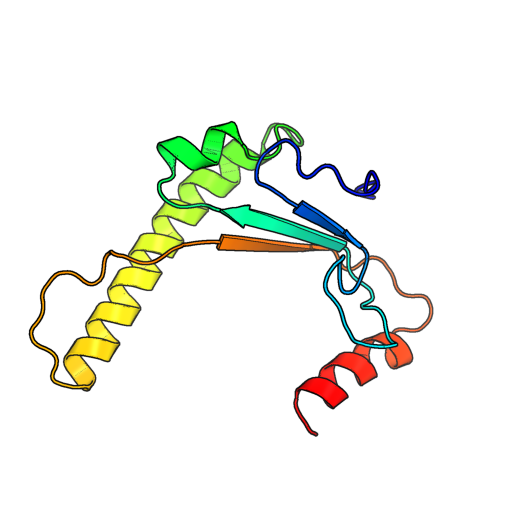5

Mean predicted aligned error: 9.14 Å

pLDDT: mean 78.81, std 17.16, range [30.17, 96.81]